Protein AF-B9TQA9-F1 (afdb_monomer_lite)

Structure (mmCIF, N/CA/C/O backbone):
data_AF-B9TQA9-F1
#
_entry.id   AF-B9TQA9-F1
#
loop_
_atom_site.group_PDB
_atom_site.id
_atom_site.type_symbol
_atom_site.label_atom_id
_atom_site.label_alt_id
_atom_site.label_comp_id
_atom_site.label_asym_id
_atom_site.label_entity_id
_atom_site.label_seq_id
_atom_site.pdbx_PDB_ins_code
_atom_site.Cartn_x
_atom_site.Cartn_y
_atom_site.Cartn_z
_atom_site.occupancy
_atom_site.B_iso_or_equiv
_atom_site.auth_seq_id
_atom_site.auth_comp_id
_atom_site.auth_asym_id
_atom_site.auth_atom_id
_atom_site.pdbx_PDB_model_num
ATOM 1 N N . LEU A 1 1 ? 16.069 11.383 -8.982 1.00 77.94 1 LEU A N 1
ATOM 2 C CA . LEU A 1 1 ? 15.844 12.117 -7.710 1.00 77.94 1 LEU A CA 1
ATOM 3 C C . LEU A 1 1 ? 14.362 12.372 -7.470 1.00 77.94 1 LEU A C 1
ATOM 5 O O . LEU A 1 1 ? 13.888 12.039 -6.397 1.00 77.94 1 LEU A O 1
ATOM 9 N N . GLU A 1 2 ? 13.623 12.872 -8.463 1.00 87.81 2 GLU A N 1
ATOM 10 C CA . GLU A 1 2 ? 12.175 13.109 -8.356 1.00 87.81 2 GLU A CA 1
ATOM 11 C C . GLU A 1 2 ? 11.381 11.859 -7.945 1.00 87.81 2 GLU A C 1
ATOM 13 O O . GLU A 1 2 ? 10.741 11.881 -6.901 1.00 87.81 2 GLU A O 1
ATOM 18 N N . THR A 1 3 ? 11.526 10.732 -8.659 1.00 89.31 3 THR A N 1
ATOM 19 C CA . THR A 1 3 ? 10.855 9.466 -8.298 1.00 89.31 3 THR A CA 1
ATOM 20 C C . THR A 1 3 ? 11.128 9.046 -6.853 1.00 89.31 3 THR A C 1
ATOM 22 O O . THR A 1 3 ? 10.221 8.647 -6.135 1.00 89.31 3 THR A O 1
ATOM 25 N N . PHE A 1 4 ? 12.378 9.163 -6.401 1.00 90.12 4 PHE A N 1
ATOM 26 C CA . PHE A 1 4 ? 12.760 8.796 -5.038 1.00 90.12 4 PHE A CA 1
ATOM 27 C C . PHE A 1 4 ? 12.075 9.687 -3.990 1.00 90.12 4 PHE A C 1
ATOM 29 O O . PHE A 1 4 ? 11.573 9.183 -2.984 1.00 90.12 4 PHE A O 1
ATOM 36 N N . ASN A 1 5 ? 12.009 10.997 -4.243 1.00 93.06 5 ASN A N 1
ATOM 37 C CA . ASN A 1 5 ? 11.320 11.941 -3.366 1.00 93.06 5 ASN A CA 1
ATOM 38 C C . ASN A 1 5 ? 9.810 11.675 -3.330 1.00 93.06 5 ASN A C 1
ATOM 40 O O . ASN A 1 5 ? 9.234 11.658 -2.244 1.00 93.06 5 ASN A O 1
ATOM 44 N N . THR A 1 6 ? 9.187 11.403 -4.480 1.00 92.00 6 THR A N 1
ATOM 45 C CA . THR A 1 6 ? 7.761 11.053 -4.569 1.00 92.00 6 THR A CA 1
ATOM 46 C C . THR A 1 6 ? 7.444 9.796 -3.763 1.00 92.00 6 THR A C 1
ATOM 48 O O . THR A 1 6 ? 6.545 9.815 -2.926 1.00 92.00 6 THR A O 1
ATOM 51 N N . LEU A 1 7 ? 8.226 8.725 -3.930 1.00 94.06 7 LEU A N 1
ATOM 52 C CA . LEU A 1 7 ? 8.017 7.468 -3.20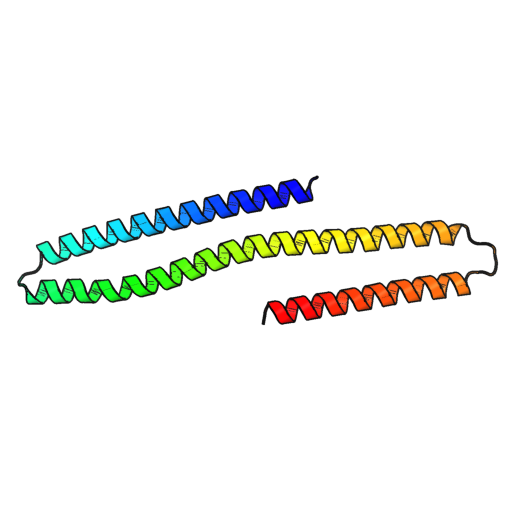2 1.00 94.06 7 LEU A CA 1
ATOM 53 C C . LEU A 1 7 ? 8.257 7.615 -1.694 1.00 94.06 7 LEU A C 1
ATOM 55 O O . LEU A 1 7 ? 7.506 7.068 -0.883 1.00 94.06 7 LEU A O 1
ATOM 59 N N . THR A 1 8 ? 9.271 8.391 -1.302 1.00 95.19 8 THR A N 1
ATOM 60 C CA . THR A 1 8 ? 9.537 8.703 0.110 1.00 95.19 8 THR A CA 1
ATOM 61 C C . THR A 1 8 ? 8.378 9.490 0.714 1.00 95.19 8 THR A C 1
ATOM 63 O O . THR A 1 8 ? 7.868 9.120 1.769 1.00 95.19 8 THR A O 1
ATOM 66 N N . SER A 1 9 ? 7.911 10.535 0.024 1.00 95.38 9 SER A N 1
ATOM 67 C CA . SER A 1 9 ? 6.761 11.330 0.454 1.00 95.38 9 SER A CA 1
ATOM 68 C C . SER A 1 9 ? 5.507 10.468 0.588 1.00 95.38 9 SER A C 1
ATOM 70 O O . SER A 1 9 ? 4.836 10.542 1.616 1.00 95.38 9 SER A O 1
ATOM 72 N N . LYS A 1 10 ? 5.243 9.580 -0.380 1.00 95.88 10 LYS A N 1
ATOM 73 C CA . LYS A 1 10 ? 4.101 8.663 -0.323 1.00 95.88 10 LYS A CA 1
ATOM 74 C C . LYS A 1 10 ? 4.184 7.702 0.862 1.00 95.88 10 LYS A C 1
ATOM 76 O O . LYS A 1 10 ? 3.180 7.446 1.518 1.00 95.88 10 LYS A O 1
ATOM 81 N N . THR A 1 11 ? 5.381 7.207 1.167 1.00 94.75 11 THR A N 1
ATOM 82 C CA . THR A 1 11 ? 5.610 6.330 2.324 1.00 94.75 11 THR A CA 1
ATOM 83 C C . THR A 1 11 ? 5.339 7.064 3.638 1.00 94.75 11 THR A C 1
ATOM 85 O O . THR A 1 11 ? 4.652 6.529 4.503 1.00 94.75 11 THR A O 1
ATOM 88 N N . VAL A 1 12 ? 5.823 8.303 3.779 1.00 97.50 12 VAL A N 1
ATOM 89 C CA . VAL A 1 12 ? 5.567 9.138 4.967 1.00 97.50 12 VAL A CA 1
ATOM 90 C C . VAL A 1 12 ? 4.073 9.421 5.126 1.00 97.50 12 VAL A C 1
ATOM 92 O O . VAL A 1 12 ? 3.533 9.207 6.207 1.00 97.50 12 VAL A O 1
ATOM 95 N N . GLN A 1 13 ? 3.386 9.805 4.047 1.00 97.19 13 GLN A N 1
ATOM 96 C CA . GLN A 1 13 ? 1.931 9.993 4.054 1.00 97.19 13 GLN A CA 1
ATOM 97 C C . GLN A 1 13 ? 1.190 8.714 4.461 1.00 97.19 13 GLN A C 1
ATOM 99 O O . 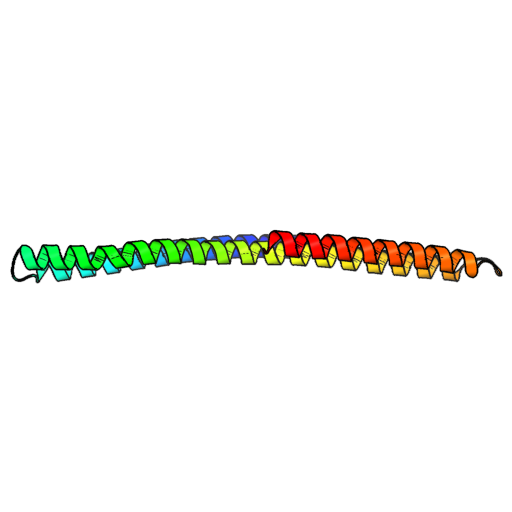GLN A 1 13 ? 0.248 8.769 5.244 1.00 97.19 13 GLN A O 1
ATOM 104 N N . GLY A 1 14 ? 1.639 7.551 3.984 1.00 96.94 14 GLY A N 1
ATOM 105 C CA . GLY A 1 14 ? 1.097 6.259 4.399 1.00 96.94 14 GLY A CA 1
ATOM 106 C C . GLY A 1 14 ? 1.229 6.020 5.905 1.00 96.94 14 GLY A C 1
ATOM 107 O O . GLY A 1 14 ? 0.278 5.595 6.557 1.00 96.94 14 GLY A O 1
ATOM 108 N N . VAL A 1 15 ? 2.381 6.354 6.492 1.00 97.06 15 VAL A N 1
ATOM 109 C CA . VAL A 1 15 ? 2.582 6.280 7.949 1.00 97.06 15 VAL A CA 1
ATOM 110 C C . VAL A 1 15 ? 1.643 7.240 8.686 1.00 97.06 15 VAL A C 1
ATOM 112 O O . VAL A 1 15 ? 1.021 6.841 9.671 1.00 97.06 15 VAL A O 1
ATOM 115 N N . GLU A 1 16 ? 1.487 8.474 8.204 1.00 97.62 16 GLU A N 1
ATOM 116 C CA . GLU A 1 16 ? 0.538 9.445 8.767 1.00 97.62 16 GLU A CA 1
ATOM 117 C C . GLU A 1 16 ? -0.905 8.919 8.727 1.00 97.62 16 GLU A C 1
ATOM 119 O O . GLU A 1 16 ? -1.622 9.009 9.726 1.00 97.62 16 GLU A O 1
ATOM 124 N N . GLN A 1 17 ? -1.318 8.301 7.616 1.00 97.62 17 GLN A N 1
ATOM 125 C CA . GLN A 1 17 ? -2.634 7.672 7.473 1.00 97.62 17 GLN A CA 1
ATOM 126 C C . GLN A 1 17 ? -2.829 6.516 8.465 1.00 97.62 17 GLN A C 1
ATOM 128 O O . GLN A 1 17 ? -3.881 6.429 9.098 1.00 97.62 17 GLN A O 1
ATOM 133 N N . VAL A 1 18 ? -1.821 5.658 8.665 1.00 97.12 18 VAL A N 1
ATOM 134 C CA . VAL A 1 18 ? -1.883 4.565 9.655 1.00 97.12 18 VAL A CA 1
ATOM 135 C C . VAL A 1 18 ? -1.996 5.109 11.081 1.00 97.12 18 VAL A C 1
ATOM 137 O O . VAL A 1 18 ? -2.784 4.603 11.884 1.00 97.12 18 VAL A O 1
ATOM 140 N N . ILE A 1 19 ? -1.248 6.164 11.413 1.00 97.38 19 ILE A N 1
ATOM 141 C CA . ILE A 1 19 ? -1.350 6.828 12.720 1.00 97.38 19 ILE A CA 1
ATOM 142 C C . ILE A 1 19 ? -2.758 7.404 12.914 1.00 97.38 19 ILE A C 1
ATOM 144 O O . ILE A 1 19 ? -3.366 7.199 13.968 1.00 97.38 19 ILE A O 1
ATOM 148 N N . ALA A 1 20 ? -3.298 8.082 11.900 1.00 95.81 20 ALA A N 1
ATOM 149 C CA . ALA A 1 20 ? -4.650 8.628 11.934 1.00 95.81 20 ALA A CA 1
ATOM 150 C C . ALA A 1 20 ? -5.710 7.526 12.108 1.00 95.81 20 ALA A C 1
ATOM 152 O O . ALA A 1 20 ? -6.624 7.677 12.924 1.00 95.81 20 ALA A O 1
ATOM 153 N N . LEU A 1 21 ? -5.555 6.395 11.414 1.00 95.19 21 LEU A N 1
ATOM 154 C CA . LEU A 1 21 ? -6.414 5.219 11.551 1.00 95.19 21 LEU A CA 1
ATOM 155 C C . LEU A 1 21 ? -6.394 4.671 12.985 1.00 95.19 21 LEU A C 1
ATOM 157 O O . LEU A 1 21 ? -7.453 4.460 13.580 1.00 95.19 21 LEU A O 1
ATOM 161 N N . ASN A 1 22 ? -5.206 4.497 13.572 1.00 94.56 22 ASN A N 1
ATOM 162 C CA . ASN A 1 22 ? -5.054 4.033 14.954 1.00 94.56 22 ASN A CA 1
ATOM 163 C C . ASN A 1 22 ? -5.712 4.990 15.952 1.00 94.56 22 ASN A C 1
ATOM 165 O O . ASN A 1 22 ? -6.432 4.548 16.848 1.00 94.56 22 ASN A O 1
ATOM 169 N N . MET A 1 23 ? -5.508 6.298 15.781 1.00 95.19 23 MET A N 1
ATOM 170 C CA . MET A 1 23 ? -6.097 7.314 16.653 1.00 95.19 23 MET A CA 1
ATOM 171 C C . MET A 1 23 ? -7.627 7.324 16.560 1.00 95.19 23 MET A C 1
ATOM 173 O O . MET A 1 23 ? -8.311 7.344 17.583 1.00 95.19 23 MET A O 1
ATOM 177 N N . SER A 1 24 ? -8.173 7.268 15.342 1.00 91.44 24 SER A N 1
ATOM 178 C CA . SER A 1 24 ? -9.620 7.217 15.108 1.00 91.44 24 SER A CA 1
ATOM 179 C C . SER A 1 24 ? -10.241 5.951 15.706 1.00 91.44 24 SER A C 1
ATOM 181 O O . SER A 1 24 ? -11.261 6.012 16.392 1.00 91.44 24 SER A O 1
ATOM 183 N N . THR A 1 25 ? -9.563 4.814 15.545 1.00 91.06 25 THR A N 1
ATOM 184 C CA . THR A 1 25 ? -9.975 3.526 16.113 1.00 91.06 25 THR A CA 1
ATOM 185 C C . THR A 1 25 ? -9.976 3.562 17.640 1.00 91.06 25 THR A C 1
ATOM 187 O O . THR A 1 25 ? -10.971 3.193 18.263 1.00 91.06 25 THR A O 1
ATOM 190 N N . ALA A 1 26 ? -8.902 4.059 18.260 1.00 90.44 26 ALA A N 1
ATOM 191 C CA . ALA A 1 26 ? -8.816 4.201 19.711 1.00 90.44 26 ALA A CA 1
ATOM 192 C C . ALA A 1 26 ? -9.902 5.140 20.255 1.00 90.44 26 ALA A C 1
ATOM 194 O O . ALA A 1 26 ? -10.573 4.812 21.233 1.00 90.44 26 ALA A O 1
ATOM 195 N N . LYS A 1 27 ? -10.130 6.280 19.589 1.00 90.38 27 LYS A N 1
ATOM 196 C CA . LYS A 1 27 ? -11.200 7.218 19.943 1.00 90.38 27 LYS A CA 1
ATOM 197 C C . LYS A 1 27 ? -12.574 6.548 19.880 1.00 90.38 27 LYS A C 1
ATOM 199 O O . LYS A 1 27 ? -13.330 6.637 20.842 1.00 90.38 27 LYS A O 1
ATOM 204 N N . SER A 1 28 ? -12.869 5.838 18.793 1.00 87.69 28 SER A N 1
ATOM 205 C CA . SER A 1 28 ? -14.138 5.125 18.624 1.00 87.69 28 SER A CA 1
ATOM 206 C C . SER A 1 28 ? -14.345 4.054 19.701 1.00 87.69 28 SER A C 1
ATOM 208 O O . SER A 1 28 ? -15.436 3.944 20.261 1.00 87.69 28 SER A O 1
ATOM 210 N N . GLN A 1 29 ? -13.294 3.309 20.060 1.00 85.75 29 GLN A N 1
ATOM 211 C CA . GLN A 1 29 ? -13.360 2.322 21.142 1.00 85.75 29 GLN A CA 1
ATOM 212 C C . GLN A 1 29 ? -13.622 2.970 22.508 1.00 85.75 29 GLN A C 1
ATOM 214 O O . GLN A 1 29 ? -14.439 2.461 23.275 1.00 85.75 29 GLN A O 1
ATOM 219 N N . LEU A 1 30 ? -12.984 4.107 22.809 1.00 88.31 30 LEU A N 1
ATOM 220 C CA . LEU A 1 30 ? -13.227 4.856 24.047 1.00 88.31 30 LEU A CA 1
ATOM 221 C C . LEU A 1 30 ? -14.663 5.392 24.121 1.00 88.31 30 LEU A C 1
ATOM 223 O O . LEU A 1 30 ? -15.325 5.234 25.146 1.00 88.31 30 LEU A O 1
ATOM 227 N N . GLU A 1 31 ? -15.165 5.983 23.036 1.00 87.31 31 GLU A N 1
ATOM 228 C CA . GLU A 1 31 ? -16.550 6.461 22.940 1.00 87.31 31 GLU A CA 1
ATOM 229 C C . GLU A 1 31 ? -17.551 5.307 23.101 1.00 87.31 31 GLU A C 1
ATOM 231 O O . GLU A 1 31 ? -18.514 5.417 23.865 1.00 87.31 31 GLU A O 1
ATOM 236 N N . GLY A 1 32 ? -17.288 4.170 22.450 1.00 83.62 32 GLY A N 1
ATOM 237 C CA . GLY A 1 32 ? -18.087 2.953 22.576 1.00 83.62 32 GLY A CA 1
ATOM 238 C C . GLY A 1 32 ? -18.102 2.397 24.001 1.00 83.62 32 GLY A C 1
ATOM 239 O O . GLY A 1 32 ? -19.170 2.045 24.507 1.00 83.62 32 GLY A O 1
ATOM 240 N N . GLY A 1 33 ? -16.947 2.375 24.674 1.00 83.19 33 GLY A N 1
ATOM 241 C CA . GLY A 1 33 ? -16.813 1.931 26.062 1.00 83.19 33 GLY A CA 1
ATOM 242 C C . GLY A 1 33 ? -17.544 2.838 27.052 1.00 83.19 33 GLY A C 1
ATOM 243 O O . GLY A 1 33 ? -18.271 2.346 27.915 1.00 83.19 33 GLY A O 1
ATOM 244 N N . LEU A 1 34 ? -17.427 4.161 26.897 1.00 87.69 34 LEU A N 1
ATOM 245 C CA . LEU A 1 34 ? -18.174 5.130 27.707 1.00 87.69 34 LEU A CA 1
ATOM 246 C C . LEU A 1 34 ? -19.685 4.997 27.498 1.00 87.69 34 LEU A C 1
ATOM 248 O O . LEU A 1 34 ? -20.445 5.012 28.468 1.00 87.69 34 LEU A O 1
ATOM 252 N N . ALA A 1 35 ? -20.127 4.830 26.249 1.00 85.06 35 ALA A N 1
ATOM 253 C CA . ALA A 1 35 ? -21.533 4.612 25.934 1.00 85.06 35 ALA A CA 1
ATOM 254 C C . ALA A 1 35 ? -22.055 3.314 26.566 1.00 85.06 35 ALA A C 1
ATOM 256 O O . ALA A 1 35 ? -23.108 3.336 27.197 1.00 85.06 35 ALA A O 1
ATOM 257 N N . ALA A 1 36 ? -21.306 2.211 26.459 1.00 83.81 36 ALA A N 1
ATOM 258 C CA . ALA A 1 36 ? -21.660 0.938 27.084 1.00 83.81 36 ALA A CA 1
ATOM 259 C C . ALA A 1 36 ? -21.711 1.039 28.618 1.00 83.81 36 ALA A C 1
ATOM 261 O O . ALA A 1 36 ? -22.658 0.559 29.235 1.00 83.81 36 ALA A O 1
ATOM 262 N N . GLY A 1 37 ? -20.739 1.711 29.242 1.00 85.06 37 GLY A N 1
ATOM 263 C CA . GLY A 1 37 ? -20.728 1.953 30.686 1.00 85.06 37 GLY A CA 1
ATOM 264 C C . GLY A 1 37 ? -21.937 2.764 31.156 1.00 85.06 37 GLY A C 1
ATOM 265 O O . GLY A 1 37 ? -22.581 2.408 32.143 1.00 85.06 37 GLY A O 1
ATOM 266 N N . LYS A 1 38 ? -22.295 3.818 30.413 1.00 87.06 38 LYS A N 1
ATOM 267 C CA . LYS A 1 38 ? -23.493 4.622 30.679 1.00 87.06 38 LYS A CA 1
ATOM 268 C C . LYS A 1 38 ? -24.766 3.786 30.555 1.00 87.06 38 LYS A C 1
ATOM 270 O O . LYS A 1 38 ? -25.605 3.838 31.447 1.00 87.06 38 LYS A O 1
ATOM 275 N N . GLU A 1 39 ? -24.892 3.006 29.491 1.00 85.94 39 GLU A N 1
ATOM 276 C CA . GLU A 1 39 ? -26.047 2.144 29.229 1.00 85.94 39 GLU A CA 1
ATOM 277 C C . GLU A 1 39 ? -26.222 1.077 30.323 1.00 85.94 39 GLU A C 1
ATOM 279 O O . GLU A 1 39 ? -27.312 0.929 30.868 1.00 85.94 39 GLU A O 1
ATOM 284 N N . MET A 1 40 ? -25.130 0.437 30.758 1.00 85.75 40 MET A N 1
ATOM 285 C CA . MET A 1 40 ? -25.144 -0.490 31.897 1.00 85.75 40 MET A CA 1
ATOM 286 C C . MET A 1 40 ? -25.518 0.200 33.216 1.00 85.75 40 MET A C 1
ATOM 288 O O . MET A 1 40 ? -26.280 -0.362 33.996 1.00 85.75 40 MET A O 1
ATOM 292 N N . SER A 1 41 ? -25.032 1.422 33.471 1.00 86.88 41 SER A N 1
ATOM 293 C CA . SER A 1 41 ? -25.379 2.176 34.692 1.00 86.88 41 SER A CA 1
ATOM 294 C C . SER A 1 41 ? -26.853 2.595 34.762 1.00 86.88 41 SER A C 1
ATOM 296 O O . SER A 1 41 ? -27.365 2.866 35.845 1.00 86.88 41 SER A O 1
ATOM 298 N N . GLN A 1 42 ? -27.529 2.650 33.612 1.00 88.94 42 GLN A N 1
ATOM 299 C CA . GLN A 1 42 ? -28.945 2.997 33.475 1.00 88.94 42 GLN A CA 1
ATOM 300 C C . GLN A 1 42 ? -29.847 1.760 33.364 1.00 88.94 42 GLN A C 1
ATOM 302 O O . GLN A 1 42 ? -31.067 1.902 33.275 1.00 88.94 42 GLN A O 1
ATOM 307 N N . ALA A 1 43 ? -29.270 0.555 33.358 1.00 90.31 43 ALA A N 1
ATOM 308 C CA . ALA A 1 43 ? -30.021 -0.684 33.258 1.00 90.31 43 ALA A CA 1
ATOM 309 C C . ALA A 1 43 ? -30.909 -0.886 34.494 1.00 90.31 43 ALA A C 1
ATOM 311 O O . ALA A 1 43 ? -30.473 -0.719 35.632 1.00 90.31 43 ALA A O 1
ATOM 312 N N . ALA A 1 44 ? -32.163 -1.277 34.259 1.00 89.56 44 ALA A N 1
ATOM 313 C CA . ALA A 1 44 ? -33.148 -1.466 35.324 1.00 89.56 44 ALA A CA 1
ATOM 314 C C . ALA A 1 44 ? -32.827 -2.667 36.233 1.00 89.56 44 ALA A C 1
ATOM 316 O O . ALA A 1 44 ? -33.205 -2.677 37.402 1.00 89.56 44 ALA A O 1
ATOM 317 N N . ASP A 1 45 ? -32.136 -3.676 35.698 1.00 91.38 45 ASP A N 1
ATOM 318 C CA . ASP A 1 45 ? -31.712 -4.870 36.418 1.00 91.38 45 ASP A CA 1
ATOM 319 C C . ASP A 1 45 ? -30.471 -5.516 35.767 1.00 91.38 45 ASP A C 1
ATOM 321 O O . ASP A 1 45 ? -30.009 -5.119 34.691 1.00 91.38 45 ASP A O 1
ATOM 325 N N . ALA A 1 46 ? -29.924 -6.542 36.426 1.00 85.88 46 ALA A N 1
ATOM 326 C CA . ALA A 1 46 ? -28.747 -7.268 35.952 1.00 85.88 46 ALA A CA 1
ATOM 327 C C . ALA A 1 46 ? -28.963 -7.965 34.594 1.00 85.88 46 ALA A C 1
ATOM 329 O O . ALA A 1 46 ? -28.012 -8.129 33.832 1.00 85.88 46 ALA A O 1
ATOM 330 N N . LYS A 1 47 ? -30.199 -8.359 34.261 1.00 88.94 47 LYS A N 1
ATOM 331 C CA . LYS A 1 47 ? -30.520 -9.006 32.983 1.00 88.94 47 LYS A CA 1
ATOM 332 C C . LYS A 1 47 ? -30.470 -7.990 31.841 1.00 88.94 47 LYS A C 1
ATOM 334 O O . LYS A 1 47 ? -29.892 -8.286 30.798 1.00 88.94 47 LYS A O 1
ATOM 339 N N . ALA A 1 48 ? -31.008 -6.791 32.055 1.00 86.50 48 ALA A N 1
ATOM 340 C CA . ALA A 1 48 ? -30.920 -5.679 31.115 1.00 86.50 48 ALA A CA 1
ATOM 341 C C . ALA A 1 48 ? -29.462 -5.239 30.885 1.00 86.50 48 ALA A C 1
ATOM 343 O O . ALA A 1 48 ? -29.076 -4.978 29.748 1.00 86.50 48 ALA A O 1
ATOM 344 N N . ALA A 1 49 ? -28.625 -5.239 31.930 1.00 84.62 49 ALA A N 1
ATOM 345 C CA . ALA A 1 49 ? -27.199 -4.926 31.805 1.00 84.62 49 ALA A CA 1
ATOM 346 C C . ALA A 1 49 ? -26.429 -5.970 30.971 1.00 84.62 49 ALA A C 1
ATOM 348 O O . ALA A 1 49 ? -25.622 -5.604 30.117 1.00 84.62 49 ALA A O 1
ATOM 349 N N . ILE A 1 50 ? -26.697 -7.267 31.179 1.00 85.00 50 ILE A N 1
ATOM 350 C CA . ILE A 1 50 ? -26.080 -8.351 30.393 1.00 85.00 50 ILE A CA 1
ATOM 351 C C . ILE A 1 50 ? -26.494 -8.264 28.919 1.00 85.00 50 ILE A C 1
ATOM 353 O O . ILE A 1 50 ? -25.652 -8.449 28.041 1.00 85.00 50 ILE A O 1
ATOM 357 N N . GLN A 1 51 ? -27.762 -7.949 28.639 1.00 85.38 51 GLN A N 1
ATOM 358 C CA . GLN A 1 51 ? -28.238 -7.772 27.266 1.00 85.38 51 GLN A CA 1
ATOM 359 C C . GLN A 1 51 ? -27.532 -6.597 26.573 1.00 85.38 51 GLN A C 1
ATOM 361 O O . GLN A 1 51 ? -27.004 -6.767 25.477 1.00 85.38 51 GLN A O 1
ATOM 366 N N . ALA A 1 52 ? -27.425 -5.445 27.244 1.00 81.88 52 ALA A N 1
ATOM 367 C CA . ALA A 1 52 ? -26.713 -4.280 26.714 1.00 81.88 52 ALA A CA 1
ATOM 368 C C . ALA A 1 52 ? -25.225 -4.570 26.435 1.00 81.88 52 ALA A C 1
ATOM 370 O O . ALA A 1 52 ? -24.666 -4.090 25.449 1.00 81.88 52 ALA A O 1
ATOM 371 N N . ALA A 1 53 ? -24.572 -5.387 27.270 1.00 77.56 53 ALA A N 1
ATOM 372 C CA . ALA A 1 53 ? -23.199 -5.825 27.028 1.00 77.56 53 ALA A CA 1
ATOM 373 C C . ALA A 1 53 ? -23.088 -6.744 25.796 1.00 77.56 53 ALA A C 1
ATOM 375 O O . ALA A 1 53 ? -22.159 -6.589 25.003 1.00 77.56 53 ALA A O 1
ATOM 376 N N . ALA A 1 54 ? -24.035 -7.671 25.608 1.00 79.06 54 ALA A N 1
ATOM 377 C CA . ALA A 1 54 ? -24.054 -8.584 24.465 1.00 79.06 54 ALA A CA 1
ATOM 378 C C . ALA A 1 54 ? -24.241 -7.845 23.126 1.00 79.06 54 ALA A C 1
ATOM 380 O O . ALA A 1 54 ? -23.534 -8.137 22.159 1.00 79.06 54 ALA A O 1
ATOM 381 N N . ASP A 1 55 ? -25.112 -6.834 23.087 1.00 77.50 55 ASP A N 1
ATOM 382 C CA . ASP A 1 55 ? -25.398 -6.052 21.876 1.00 77.50 55 ASP A CA 1
ATOM 383 C C . ASP A 1 55 ? -24.180 -5.227 21.402 1.00 77.50 55 ASP A C 1
ATOM 385 O O . ASP A 1 55 ? -24.030 -4.940 20.212 1.00 77.50 55 ASP A O 1
ATOM 389 N N . LYS A 1 56 ? -23.245 -4.900 22.307 1.00 72.38 56 LYS A N 1
ATOM 390 C CA . LYS A 1 56 ? -21.991 -4.187 21.992 1.00 72.38 56 LYS A CA 1
ATOM 391 C C . LYS A 1 56 ? -20.882 -5.092 21.440 1.00 72.38 56 LYS A C 1
ATOM 393 O O . LYS A 1 56 ? -19.938 -4.578 20.841 1.00 72.38 56 LYS A O 1
ATOM 398 N N . ILE A 1 57 ? -20.982 -6.417 21.593 1.00 67.12 57 ILE A N 1
ATOM 399 C CA . ILE A 1 57 ? -19.963 -7.368 21.106 1.00 67.12 57 ILE A CA 1
ATOM 400 C C . ILE A 1 57 ? -19.981 -7.473 19.573 1.00 67.12 57 ILE A C 1
ATOM 402 O O . ILE A 1 57 ? -18.919 -7.534 18.951 1.00 67.12 57 ILE A O 1
ATOM 406 N N . GLN A 1 58 ? -21.159 -7.436 18.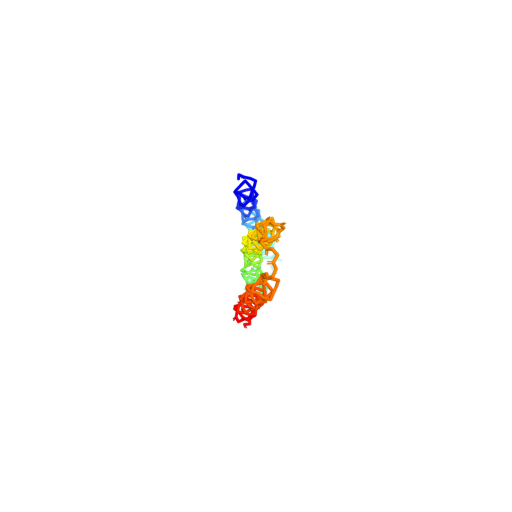940 1.00 60.84 58 GLN A N 1
ATOM 407 C CA . GLN A 1 58 ? -21.273 -7.463 17.474 1.00 60.84 58 GLN A CA 1
ATOM 408 C C . GLN A 1 58 ? -20.516 -6.314 16.762 1.00 60.84 58 GLN A C 1
ATOM 410 O O . GLN A 1 58 ? -19.773 -6.601 15.819 1.00 60.84 58 GLN A O 1
ATOM 415 N N . PRO A 1 59 ? -20.617 -5.040 17.201 1.00 64.56 59 PRO A N 1
ATOM 416 C CA . PRO A 1 59 ? -19.853 -3.939 16.611 1.00 64.56 59 PRO A CA 1
ATOM 417 C C . PRO A 1 59 ? -18.325 -4.111 16.662 1.00 64.56 59 PRO A C 1
ATOM 419 O O . PRO A 1 59 ? -17.629 -3.634 15.767 1.00 64.56 59 PRO A O 1
ATOM 422 N N . GLY A 1 60 ? -17.784 -4.800 17.675 1.00 60.47 60 GLY A N 1
ATOM 423 C CA . GLY A 1 60 ? -16.335 -4.990 17.832 1.00 60.47 60 GLY A CA 1
ATOM 424 C C . GLY A 1 60 ? -15.698 -5.819 16.709 1.00 60.47 60 GLY A C 1
ATOM 425 O O . GLY A 1 60 ? -14.605 -5.498 16.243 1.00 60.47 60 GLY A O 1
ATOM 426 N N . VAL A 1 61 ? -16.401 -6.842 16.212 1.00 58.81 61 VAL A N 1
ATOM 427 C CA . VAL A 1 61 ? -15.928 -7.687 15.098 1.00 58.81 61 VAL A CA 1
ATOM 428 C C . VAL A 1 61 ? -15.983 -6.930 13.768 1.00 58.81 61 VAL A C 1
ATOM 430 O O . VAL A 1 61 ? -15.040 -6.994 12.978 1.00 58.81 61 VAL A O 1
ATOM 433 N N . ALA A 1 62 ? -17.049 -6.154 13.546 1.00 62.09 62 ALA A N 1
ATOM 434 C CA . ALA A 1 62 ? -17.169 -5.285 12.376 1.00 62.09 62 ALA A CA 1
ATOM 435 C C . ALA A 1 62 ? -16.078 -4.195 12.353 1.00 62.09 62 ALA A C 1
ATOM 437 O O . ALA A 1 62 ? -15.550 -3.873 11.291 1.00 62.09 62 ALA A O 1
ATOM 438 N N . SER A 1 63 ? -15.682 -3.688 13.527 1.00 75.50 63 SER A N 1
ATOM 439 C CA . SER A 1 63 ? -14.603 -2.704 13.677 1.00 75.50 63 SER A CA 1
ATOM 440 C C . SER A 1 63 ? -13.228 -3.268 13.295 1.00 75.50 63 SER A C 1
ATOM 442 O O . SER A 1 63 ? -12.470 -2.619 12.577 1.00 75.50 63 SER A O 1
ATOM 444 N N . ALA A 1 64 ? -12.921 -4.512 13.679 1.00 83.25 64 ALA A N 1
ATOM 445 C CA . ALA A 1 64 ? -11.659 -5.155 13.306 1.00 83.25 64 ALA A CA 1
ATOM 446 C C . ALA A 1 64 ? -11.563 -5.443 11.796 1.00 83.25 64 ALA A C 1
ATOM 448 O O . ALA A 1 64 ? -10.507 -5.250 11.191 1.00 83.25 64 ALA A O 1
ATOM 449 N N . ALA A 1 65 ? -12.656 -5.885 11.168 1.00 88.25 65 ALA A N 1
ATOM 450 C CA . ALA A 1 65 ? -12.698 -6.088 9.720 1.00 88.25 65 ALA A CA 1
ATOM 451 C C . ALA A 1 65 ? -12.507 -4.763 8.962 1.00 88.25 65 ALA A C 1
ATOM 453 O O . ALA A 1 65 ? -11.683 -4.695 8.051 1.00 88.25 65 ALA A O 1
ATOM 454 N N . ALA A 1 66 ? -13.199 -3.701 9.390 1.00 89.56 66 ALA A N 1
ATOM 455 C CA . ALA A 1 66 ? -13.064 -2.369 8.805 1.00 89.56 66 ALA A CA 1
ATOM 456 C C . ALA A 1 66 ? -11.642 -1.805 8.958 1.00 89.56 66 ALA A C 1
ATOM 458 O O . ALA A 1 66 ? -11.091 -1.287 7.991 1.00 89.56 66 ALA A O 1
ATOM 459 N N . TYR A 1 67 ? -11.016 -1.962 10.131 1.00 91.94 67 TYR A N 1
ATOM 460 C CA . TYR A 1 67 ? -9.625 -1.558 10.354 1.00 91.94 67 TYR A CA 1
ATOM 461 C C . TYR A 1 67 ? -8.666 -2.267 9.391 1.00 91.94 67 TYR A C 1
ATOM 463 O O . TYR A 1 67 ? -7.846 -1.618 8.746 1.00 91.94 67 TYR A O 1
ATOM 471 N N . ASN A 1 68 ? -8.781 -3.594 9.263 1.00 93.19 68 ASN A N 1
ATOM 472 C CA . ASN A 1 68 ? -7.927 -4.373 8.364 1.00 93.19 68 ASN A CA 1
ATOM 473 C C . ASN A 1 68 ? -8.134 -3.986 6.899 1.00 93.19 68 ASN A C 1
ATOM 475 O O . ASN A 1 68 ? -7.162 -3.912 6.152 1.00 93.19 68 ASN A O 1
ATOM 479 N N . GLN A 1 69 ? -9.378 -3.716 6.498 1.00 94.31 69 GLN A N 1
ATOM 480 C CA . GLN A 1 69 ? -9.677 -3.228 5.157 1.00 94.31 69 GLN A CA 1
ATOM 481 C C . GLN A 1 69 ? -9.022 -1.864 4.912 1.00 94.31 69 GLN A C 1
ATOM 483 O O . GLN A 1 69 ? -8.269 -1.725 3.958 1.00 94.31 69 GLN A O 1
ATOM 488 N N . GLN A 1 70 ? -9.225 -0.893 5.806 1.00 94.94 70 GLN A N 1
ATOM 489 C CA . GLN A 1 70 ? -8.641 0.447 5.677 1.00 94.94 70 GLN A CA 1
ATOM 490 C C . GLN A 1 70 ? -7.108 0.419 5.684 1.00 94.94 70 GLN A C 1
ATOM 492 O O . GLN A 1 70 ? -6.468 1.136 4.919 1.00 94.94 70 GLN A O 1
ATOM 497 N N . LEU A 1 71 ? -6.504 -0.431 6.515 1.00 96.19 71 LEU A N 1
ATOM 498 C CA . LEU A 1 71 ? -5.060 -0.647 6.509 1.00 96.19 71 LEU A CA 1
ATOM 499 C C . LEU A 1 71 ? -4.590 -1.277 5.188 1.00 96.19 71 LEU A C 1
ATOM 501 O O . LEU A 1 71 ? -3.574 -0.859 4.633 1.00 96.19 71 LEU A O 1
ATOM 505 N N . GLY A 1 72 ? -5.336 -2.258 4.676 1.00 95.38 72 GLY A N 1
ATOM 506 C CA . GLY A 1 72 ? -5.100 -2.866 3.369 1.00 95.38 72 GLY A CA 1
ATOM 507 C C . GLY A 1 72 ? -5.152 -1.844 2.234 1.00 95.38 72 GLY A C 1
ATOM 508 O O . GLY A 1 72 ? -4.259 -1.844 1.390 1.00 95.38 72 GLY A O 1
ATOM 509 N N . ASP A 1 73 ? -6.125 -0.933 2.262 1.00 95.38 73 ASP A N 1
ATOM 510 C CA . ASP A 1 73 ? -6.277 0.141 1.276 1.00 95.38 73 ASP A CA 1
ATOM 511 C C . ASP A 1 73 ? -5.077 1.104 1.298 1.00 95.38 73 ASP A C 1
ATOM 513 O O . ASP A 1 73 ? -4.534 1.430 0.242 1.00 95.38 73 ASP A O 1
ATOM 517 N N . ILE A 1 74 ? -4.588 1.493 2.485 1.00 95.56 74 ILE A N 1
ATOM 518 C CA . ILE A 1 74 ? -3.379 2.330 2.625 1.00 95.56 74 ILE A CA 1
ATOM 519 C C . ILE A 1 74 ? -2.164 1.635 1.993 1.00 95.56 74 ILE A C 1
ATOM 521 O O . ILE A 1 74 ? -1.409 2.237 1.227 1.00 95.56 74 ILE A O 1
ATOM 525 N N . ILE A 1 75 ? -1.971 0.347 2.290 1.00 94.94 75 ILE A N 1
ATOM 526 C CA . ILE A 1 75 ? -0.856 -0.437 1.741 1.00 94.94 75 ILE A CA 1
ATOM 527 C C . ILE A 1 75 ? -0.986 -0.573 0.218 1.00 94.94 75 ILE A C 1
ATOM 529 O O . ILE A 1 75 ? 0.012 -0.450 -0.500 1.00 94.94 75 ILE A O 1
ATOM 533 N N . ALA A 1 76 ? -2.198 -0.813 -0.282 1.00 93.56 76 ALA A N 1
ATOM 534 C CA . ALA A 1 76 ? -2.475 -0.918 -1.708 1.00 93.56 76 ALA A CA 1
ATOM 535 C C . ALA A 1 76 ? -2.168 0.396 -2.441 1.00 93.56 76 ALA A C 1
ATOM 537 O O . ALA A 1 76 ? -1.536 0.361 -3.495 1.00 93.56 76 ALA A O 1
ATOM 538 N N . GLU A 1 77 ? -2.521 1.543 -1.858 1.00 93.12 77 GLU A N 1
ATOM 539 C CA . GLU A 1 77 ? -2.245 2.862 -2.432 1.00 93.12 77 GLU A CA 1
ATOM 540 C C . GLU A 1 77 ? -0.735 3.141 -2.533 1.00 93.12 77 GLU A C 1
ATOM 542 O O . GLU A 1 77 ? -0.246 3.621 -3.558 1.00 93.12 77 GLU A O 1
ATOM 547 N N . ILE A 1 78 ? 0.036 2.793 -1.495 1.00 93.88 78 ILE A N 1
ATOM 548 C CA . ILE A 1 78 ? 1.505 2.883 -1.538 1.00 93.88 78 ILE A CA 1
ATOM 549 C C . ILE A 1 78 ? 2.035 1.996 -2.667 1.00 93.88 78 ILE A C 1
ATOM 551 O O . ILE A 1 78 ? 2.809 2.446 -3.511 1.00 93.88 78 ILE A O 1
ATOM 555 N N . ARG A 1 79 ? 1.599 0.735 -2.717 1.00 90.81 79 ARG A N 1
ATOM 556 C CA . ARG A 1 79 ? 2.029 -0.225 -3.736 1.00 90.81 79 ARG A CA 1
ATOM 557 C C . ARG A 1 79 ? 1.722 0.252 -5.158 1.00 90.81 79 ARG A C 1
ATOM 559 O O . ARG A 1 79 ? 2.535 0.033 -6.062 1.00 90.81 79 ARG A O 1
ATOM 566 N N . GLU A 1 80 ? 0.564 0.867 -5.369 1.00 91.25 80 GLU A N 1
ATOM 567 C CA . GLU A 1 80 ? 0.173 1.413 -6.665 1.00 91.25 80 GLU A CA 1
ATOM 568 C C . GLU A 1 80 ? 1.153 2.498 -7.119 1.00 91.25 80 GLU A C 1
ATOM 570 O O . GLU A 1 80 ? 1.629 2.447 -8.252 1.00 91.25 80 GLU A O 1
ATOM 575 N N . GLU A 1 81 ? 1.537 3.415 -6.231 1.00 91.19 81 GLU A N 1
ATOM 576 C CA . GLU A 1 81 ? 2.471 4.491 -6.568 1.00 91.19 81 GLU A CA 1
ATOM 577 C C . GLU A 1 81 ? 3.872 3.955 -6.908 1.00 91.19 81 GLU A C 1
ATOM 579 O O . GLU A 1 81 ? 4.497 4.392 -7.876 1.00 91.19 81 GLU A O 1
ATOM 584 N N . PHE A 1 82 ? 4.343 2.928 -6.190 1.00 91.00 82 PHE A N 1
ATOM 585 C CA . PHE A 1 82 ? 5.582 2.222 -6.543 1.00 91.00 82 PHE A CA 1
ATOM 586 C C . PHE A 1 82 ? 5.492 1.539 -7.913 1.00 91.00 82 PHE A C 1
ATOM 588 O O . PHE A 1 82 ? 6.439 1.584 -8.700 1.00 91.00 82 PHE A O 1
ATOM 595 N N . THR A 1 83 ? 4.350 0.923 -8.216 1.00 88.81 83 THR A N 1
ATOM 596 C CA . THR A 1 83 ? 4.119 0.267 -9.510 1.00 88.81 83 THR A CA 1
ATOM 597 C C . THR A 1 83 ? 4.097 1.292 -10.642 1.00 88.81 83 THR A C 1
ATOM 599 O O . THR A 1 83 ? 4.739 1.093 -11.670 1.00 88.81 83 THR A O 1
ATOM 602 N N . ARG A 1 84 ? 3.421 2.423 -10.431 1.00 89.12 84 ARG A N 1
ATOM 603 C CA . ARG A 1 84 ? 3.347 3.538 -11.379 1.00 89.12 84 ARG A CA 1
ATOM 604 C C . ARG A 1 84 ? 4.721 4.137 -11.656 1.00 89.12 84 ARG A C 1
ATOM 606 O O . ARG A 1 84 ? 5.058 4.387 -12.810 1.00 89.12 84 ARG A O 1
ATOM 613 N N . ALA A 1 85 ? 5.533 4.317 -10.616 1.00 90.25 85 ALA A N 1
ATOM 614 C CA . ALA A 1 85 ? 6.915 4.745 -10.767 1.00 90.25 85 ALA A CA 1
ATOM 615 C C . ALA A 1 85 ? 7.719 3.755 -11.627 1.00 90.25 85 ALA A C 1
ATOM 617 O O . ALA A 1 85 ? 8.389 4.175 -12.567 1.00 90.25 85 ALA A O 1
ATOM 618 N N . ALA A 1 86 ? 7.626 2.449 -11.356 1.00 86.06 86 ALA A N 1
ATOM 619 C CA . ALA A 1 86 ? 8.310 1.430 -12.155 1.00 86.06 86 ALA A CA 1
ATOM 620 C C . ALA A 1 86 ? 7.873 1.459 -13.633 1.00 86.06 86 ALA A C 1
ATOM 622 O O . ALA A 1 86 ? 8.720 1.415 -14.526 1.00 86.06 86 ALA A O 1
ATOM 623 N N . ASP A 1 87 ? 6.573 1.607 -13.893 1.00 85.06 87 ASP A N 1
ATOM 624 C CA . ASP A 1 87 ? 6.027 1.714 -15.249 1.00 85.06 87 ASP A CA 1
ATOM 625 C C . ASP A 1 87 ? 6.550 2.942 -15.999 1.00 85.06 87 ASP A C 1
ATOM 627 O O . ASP A 1 87 ? 6.906 2.848 -17.177 1.00 85.06 87 ASP A O 1
ATOM 631 N N . ALA A 1 88 ? 6.636 4.088 -15.318 1.00 87.19 88 ALA A N 1
ATOM 632 C CA . ALA A 1 88 ? 7.164 5.316 -15.901 1.00 87.19 88 ALA A CA 1
ATOM 633 C C . ALA A 1 88 ? 8.629 5.153 -16.346 1.00 87.19 88 ALA A C 1
ATOM 635 O O . ALA A 1 88 ? 8.976 5.559 -17.455 1.00 87.19 88 ALA A O 1
ATOM 636 N N . HIS A 1 89 ? 9.464 4.489 -15.538 1.00 85.12 89 HIS A N 1
ATOM 637 C CA . HIS A 1 89 ? 10.871 4.214 -15.875 1.00 85.12 89 HIS A CA 1
ATOM 638 C C . HIS A 1 89 ? 11.021 3.279 -17.081 1.00 85.12 89 HIS A C 1
ATOM 640 O O . HIS A 1 89 ? 11.887 3.491 -17.931 1.00 85.12 89 HIS A O 1
ATOM 646 N N . VAL A 1 90 ? 10.160 2.265 -17.205 1.00 83.62 90 VAL A N 1
ATOM 647 C CA . VAL A 1 90 ? 10.139 1.386 -18.388 1.00 83.62 90 VAL A CA 1
ATOM 648 C C . VAL A 1 90 ? 9.767 2.175 -19.646 1.00 83.62 90 VAL A C 1
ATOM 650 O O . VAL A 1 90 ? 10.414 2.026 -20.686 1.00 83.62 90 VAL A O 1
ATOM 653 N N . ALA A 1 91 ? 8.741 3.026 -19.563 1.00 84.25 91 ALA A N 1
ATOM 654 C CA . ALA A 1 91 ? 8.314 3.857 -20.684 1.00 84.25 91 ALA A CA 1
ATOM 655 C C . ALA A 1 91 ? 9.411 4.847 -21.112 1.00 84.25 91 ALA A C 1
ATOM 657 O O . ALA A 1 91 ? 9.668 5.011 -22.307 1.00 84.25 91 ALA A O 1
ATOM 658 N N . GLU A 1 92 ? 10.101 5.462 -20.150 1.00 87.00 92 GLU A N 1
ATOM 659 C CA . GLU A 1 92 ? 11.238 6.344 -20.412 1.00 87.00 92 GLU A CA 1
ATOM 660 C C . GLU A 1 92 ? 12.380 5.596 -21.118 1.00 87.00 92 GLU A C 1
ATOM 662 O O . GLU A 1 92 ? 12.874 6.055 -22.149 1.00 87.00 92 GLU A O 1
ATOM 667 N N . ALA A 1 93 ? 12.748 4.403 -20.638 1.00 84.62 93 ALA A N 1
ATOM 668 C CA . ALA A 1 93 ? 13.784 3.580 -21.260 1.00 84.62 93 ALA A CA 1
ATOM 669 C C . ALA A 1 93 ? 13.442 3.210 -22.715 1.00 84.62 93 ALA A C 1
ATOM 671 O O . ALA A 1 93 ? 14.305 3.293 -23.595 1.00 84.62 93 ALA A O 1
ATOM 672 N N . LYS A 1 94 ? 12.178 2.857 -22.988 1.00 82.44 94 LYS A N 1
ATOM 673 C CA . LYS A 1 94 ? 11.680 2.585 -24.345 1.00 82.44 94 LYS A CA 1
ATOM 674 C C . LYS A 1 94 ? 11.836 3.801 -25.257 1.00 82.44 94 LYS A C 1
ATOM 676 O O . LYS A 1 94 ? 12.363 3.675 -26.363 1.00 82.44 94 LYS A O 1
ATOM 681 N N . ASN A 1 95 ? 11.420 4.975 -24.788 1.00 86.12 95 ASN A N 1
ATOM 682 C CA . ASN A 1 95 ? 11.510 6.216 -25.557 1.00 86.12 95 ASN A CA 1
ATOM 683 C C . ASN A 1 95 ? 12.967 6.606 -25.838 1.00 86.12 95 ASN A C 1
ATOM 685 O O . ASN A 1 95 ? 13.308 6.908 -26.983 1.00 86.12 95 ASN A O 1
ATOM 689 N N . ASN A 1 96 ? 13.835 6.531 -24.826 1.00 88.88 96 ASN A N 1
ATOM 690 C CA . ASN A 1 96 ? 15.258 6.842 -24.960 1.00 88.88 96 ASN A CA 1
ATOM 691 C C . ASN A 1 96 ? 15.950 5.899 -25.951 1.00 88.88 96 ASN A C 1
ATOM 693 O O . ASN A 1 96 ? 16.706 6.353 -26.811 1.00 88.88 96 ASN A O 1
ATOM 697 N N . LEU A 1 97 ? 15.652 4.597 -25.893 1.00 84.00 97 LEU A N 1
ATOM 698 C CA . LEU A 1 97 ? 16.199 3.634 -26.848 1.00 84.00 97 LEU A CA 1
ATOM 699 C C . LEU A 1 97 ? 15.685 3.890 -28.271 1.00 84.00 97 LEU A C 1
ATOM 701 O O . LEU A 1 97 ? 16.46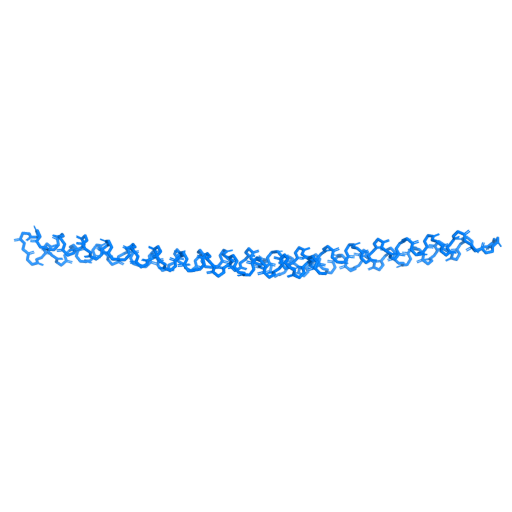9 3.868 -29.219 1.00 84.00 97 LEU A O 1
ATOM 705 N N . SER A 1 98 ? 14.390 4.178 -28.432 1.00 82.25 98 SER A N 1
ATOM 706 C CA . SER A 1 98 ? 13.816 4.528 -29.735 1.00 82.25 98 SER A CA 1
ATOM 707 C C . SER A 1 98 ? 14.473 5.777 -30.333 1.00 82.25 98 SER A C 1
ATOM 709 O O . SER A 1 98 ? 14.728 5.811 -31.539 1.00 82.25 98 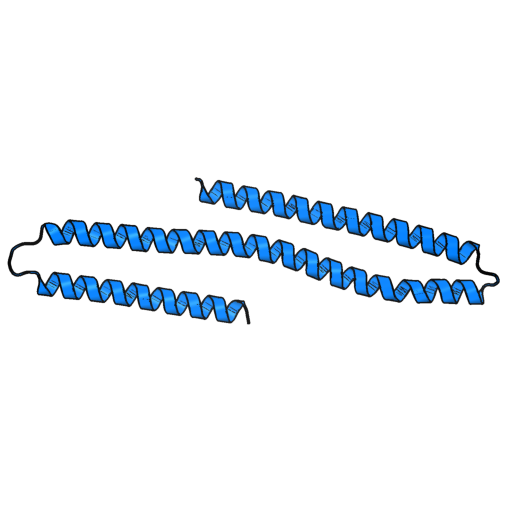SER A O 1
ATOM 711 N N . ALA A 1 99 ? 14.762 6.792 -29.512 1.00 85.62 99 ALA A N 1
ATOM 712 C CA . ALA A 1 99 ? 15.467 7.997 -29.942 1.00 85.62 99 ALA A CA 1
ATOM 713 C C . ALA A 1 99 ? 16.901 7.678 -30.396 1.00 85.62 99 ALA A C 1
ATOM 715 O O . ALA A 1 99 ? 17.297 8.076 -31.489 1.00 85.62 99 ALA A O 1
ATOM 716 N N . LEU A 1 100 ? 17.633 6.870 -29.622 1.00 85.00 100 LEU A N 1
ATOM 717 C CA . LEU A 1 100 ? 18.974 6.392 -29.976 1.00 85.00 100 LEU A CA 1
ATOM 718 C C . LEU A 1 100 ? 18.992 5.651 -31.317 1.00 85.00 100 LEU A C 1
ATOM 720 O O . LEU A 1 100 ? 19.826 5.943 -32.171 1.00 85.00 100 LEU A O 1
ATOM 724 N N . ILE A 1 101 ? 18.058 4.721 -31.533 1.00 81.19 101 ILE A N 1
ATOM 725 C CA . ILE A 1 101 ? 17.949 3.980 -32.799 1.00 81.19 101 ILE A CA 1
ATOM 726 C C . ILE A 1 101 ? 17.695 4.945 -33.955 1.00 81.19 101 ILE A C 1
ATOM 728 O O . ILE A 1 101 ? 18.351 4.857 -34.993 1.00 81.19 101 ILE A O 1
ATOM 732 N N . HIS A 1 102 ? 16.757 5.874 -33.788 1.00 81.50 102 HIS A N 1
ATOM 733 C CA . HIS A 1 102 ? 16.457 6.876 -34.804 1.00 81.50 102 HIS A CA 1
ATOM 734 C C . HIS A 1 102 ? 17.686 7.734 -35.150 1.00 81.50 102 HIS A C 1
ATOM 736 O O . HIS A 1 102 ? 17.945 7.990 -36.327 1.00 81.50 102 HIS A O 1
ATOM 742 N N . ASP A 1 103 ? 18.494 8.101 -34.157 1.00 83.81 103 ASP A N 1
ATOM 743 C CA . ASP A 1 103 ? 19.705 8.890 -34.371 1.00 83.81 103 ASP A CA 1
ATOM 744 C C . ASP A 1 103 ? 20.818 8.109 -35.086 1.00 83.81 103 ASP A C 1
ATOM 746 O O . ASP A 1 103 ? 21.443 8.655 -36.003 1.00 83.81 103 ASP A O 1
ATOM 750 N N . VAL A 1 104 ? 21.061 6.827 -34.760 1.00 78.69 104 VAL A N 1
ATOM 751 C CA . VAL A 1 104 ? 22.091 6.064 -35.502 1.00 78.69 104 VAL A CA 1
ATOM 752 C C . VAL A 1 104 ? 21.624 5.704 -36.913 1.00 78.69 104 VAL A C 1
ATOM 754 O O . VAL A 1 104 ? 22.423 5.708 -37.847 1.00 78.69 104 VAL A O 1
ATOM 757 N N . THR A 1 105 ? 20.328 5.446 -37.100 1.00 78.88 105 THR A N 1
ATOM 758 C CA . THR A 1 105 ? 19.758 5.075 -38.407 1.00 78.88 105 THR A CA 1
ATOM 759 C C . THR A 1 105 ? 19.644 6.252 -39.373 1.00 78.88 105 THR A C 1
ATOM 761 O O . THR A 1 105 ? 19.657 6.053 -40.582 1.00 78.88 105 THR A O 1
ATOM 764 N N . LYS A 1 106 ? 19.641 7.496 -38.890 1.00 78.62 106 LYS A N 1
ATOM 765 C CA . LYS A 1 106 ? 19.788 8.673 -39.761 1.00 78.62 106 LYS A CA 1
ATOM 766 C C . LYS A 1 106 ? 21.161 8.790 -40.428 1.00 78.62 106 LYS A C 1
ATOM 768 O O . LYS A 1 106 ? 21.277 9.484 -41.432 1.00 78.62 106 LYS A O 1
ATOM 773 N N . ASN A 1 107 ? 22.184 8.132 -39.883 1.00 74.94 107 ASN A N 1
ATOM 774 C CA . ASN A 1 107 ? 23.574 8.243 -40.333 1.00 74.94 107 ASN A CA 1
ATOM 775 C C . ASN A 1 107 ? 24.095 6.965 -41.022 1.00 74.94 107 ASN A C 1
ATOM 777 O O . ASN A 1 107 ? 25.306 6.814 -41.200 1.00 74.94 107 ASN A O 1
ATOM 781 N N . VAL A 1 108 ? 23.222 6.020 -41.392 1.00 78.88 108 VAL A N 1
ATOM 782 C CA . VAL A 1 108 ? 23.661 4.780 -42.052 1.00 78.88 108 VAL A CA 1
ATOM 783 C C . VAL A 1 108 ? 23.975 4.975 -43.540 1.00 78.88 108 VAL A C 1
ATOM 785 O O . VAL A 1 108 ? 23.405 5.824 -44.221 1.00 78.88 108 VAL A O 1
ATOM 788 N N . ARG A 1 109 ? 24.923 4.175 -44.053 1.00 79.38 109 ARG A N 1
ATOM 789 C CA . ARG A 1 109 ? 25.360 4.224 -45.460 1.00 79.38 109 ARG A CA 1
ATOM 790 C C . ARG A 1 109 ? 24.189 3.886 -46.403 1.00 79.38 109 ARG A C 1
ATOM 792 O O . ARG A 1 109 ? 23.414 2.987 -46.069 1.00 79.38 109 ARG A O 1
ATOM 799 N N . PRO A 1 110 ? 24.105 4.506 -47.595 1.00 78.38 110 PRO A N 1
ATOM 800 C CA . PRO A 1 110 ? 23.092 4.161 -48.596 1.00 78.38 110 PRO A CA 1
ATOM 801 C C . PRO A 1 110 ? 23.071 2.653 -48.897 1.00 78.38 110 PRO A C 1
ATOM 803 O O . PRO A 1 110 ? 24.138 2.057 -49.075 1.00 78.38 110 PRO A O 1
ATOM 806 N N . GLY A 1 111 ? 21.883 2.041 -48.957 1.00 78.06 111 GLY A N 1
ATOM 807 C CA . GLY A 1 111 ? 21.703 0.607 -49.239 1.00 78.06 111 GLY A CA 1
ATOM 808 C C . GLY A 1 111 ? 21.562 -0.293 -48.002 1.00 78.06 111 GLY A C 1
ATOM 809 O O . GLY A 1 111 ? 21.547 -1.517 -48.132 1.00 78.06 111 GLY A O 1
ATOM 810 N N . SER A 1 112 ? 21.480 0.284 -46.799 1.00 82.19 112 SER A N 1
ATOM 811 C CA . SER A 1 112 ? 21.333 -0.442 -45.525 1.00 82.19 112 SER A CA 1
ATOM 812 C C . SER A 1 112 ? 19.921 -0.377 -44.917 1.00 82.19 112 SER A C 1
ATOM 814 O O . SER A 1 112 ? 19.692 -0.868 -43.810 1.00 82.19 112 SER A O 1
ATOM 816 N N . GLU A 1 113 ? 18.948 0.162 -45.651 1.00 82.81 113 GLU A N 1
ATOM 817 C CA . GLU A 1 113 ? 17.585 0.453 -45.1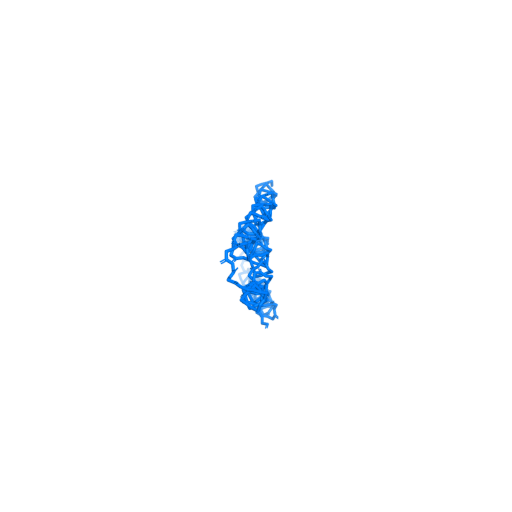91 1.00 82.81 113 GLU A CA 1
ATOM 818 C C . GLU A 1 113 ? 16.847 -0.817 -44.727 1.00 82.81 113 GLU A C 1
ATOM 820 O O . GLU A 1 113 ? 16.166 -0.807 -43.701 1.00 82.81 113 GLU A O 1
ATOM 825 N N . ASN A 1 114 ? 17.057 -1.946 -45.415 1.00 82.38 114 ASN A N 1
ATOM 826 C CA . ASN A 1 114 ? 16.478 -3.237 -45.024 1.00 82.38 114 ASN A CA 1
ATOM 827 C C . ASN A 1 114 ? 17.036 -3.757 -43.692 1.00 82.38 114 ASN A C 1
ATOM 829 O O . ASN A 1 114 ? 16.280 -4.265 -42.866 1.00 82.38 114 ASN A O 1
ATOM 833 N N . ALA A 1 115 ? 18.345 -3.627 -43.458 1.00 81.62 115 ALA A N 1
ATOM 834 C CA . ALA A 1 115 ? 18.965 -4.087 -42.216 1.00 81.62 115 ALA A CA 1
ATOM 835 C C . ALA A 1 115 ? 18.498 -3.240 -41.021 1.00 81.62 115 ALA A C 1
ATOM 837 O O . ALA A 1 115 ? 18.169 -3.782 -39.966 1.00 81.62 115 ALA A O 1
ATOM 838 N N . VAL A 1 116 ? 18.389 -1.922 -41.215 1.00 82.81 116 VAL A N 1
ATOM 839 C CA . VAL A 1 116 ? 17.817 -0.992 -40.232 1.00 82.81 116 VAL A CA 1
ATOM 840 C C . VAL A 1 116 ? 16.379 -1.367 -39.881 1.00 82.81 116 VAL A C 1
ATOM 842 O O . VAL A 1 116 ? 16.028 -1.432 -38.702 1.00 82.81 116 VAL A O 1
ATOM 845 N N . GLN A 1 117 ? 15.556 -1.651 -40.891 1.00 84.00 117 GLN A N 1
ATOM 846 C CA . GLN A 1 117 ? 14.156 -1.992 -40.675 1.00 84.00 117 GLN A CA 1
ATOM 847 C C . GLN A 1 117 ? 14.000 -3.313 -39.909 1.00 84.00 117 GLN A C 1
ATOM 849 O O . GLN A 1 117 ? 13.180 -3.386 -38.997 1.00 84.00 117 GLN A O 1
ATOM 854 N N . ILE A 1 118 ? 14.820 -4.327 -40.213 1.00 86.88 118 ILE A N 1
ATOM 855 C CA . ILE A 1 118 ? 14.833 -5.604 -39.478 1.00 86.88 118 ILE A CA 1
ATOM 856 C C . ILE A 1 118 ? 15.175 -5.382 -38.002 1.00 86.88 118 ILE A C 1
ATOM 858 O O . ILE A 1 118 ? 14.481 -5.900 -37.127 1.00 86.88 118 ILE A O 1
ATOM 862 N N . VAL A 1 119 ? 16.215 -4.593 -37.715 1.00 84.44 119 VAL A N 1
ATOM 863 C CA . VAL A 1 119 ? 16.632 -4.301 -36.335 1.00 84.44 119 VAL A CA 1
ATOM 864 C C . VAL A 1 119 ? 15.539 -3.545 -35.585 1.00 84.44 119 VAL A C 1
ATOM 866 O O . VAL A 1 119 ? 15.205 -3.916 -34.461 1.00 84.44 119 VAL A O 1
ATOM 869 N N . LYS A 1 120 ? 14.927 -2.537 -36.218 1.00 83.38 120 LYS A N 1
ATOM 870 C CA . LYS A 1 120 ? 13.809 -1.792 -35.632 1.00 83.38 120 LYS A CA 1
ATOM 871 C C . LYS A 1 120 ? 12.647 -2.721 -35.275 1.00 83.38 120 LYS A C 1
ATOM 873 O O . LYS A 1 120 ? 12.199 -2.726 -34.134 1.00 83.38 120 LYS A O 1
ATOM 878 N N . THR A 1 121 ? 12.220 -3.564 -36.214 1.00 87.06 121 THR A N 1
ATOM 879 C CA . THR A 1 121 ? 11.132 -4.523 -35.987 1.00 87.06 121 THR A CA 1
ATOM 880 C C . THR A 1 121 ? 11.462 -5.534 -34.886 1.00 87.06 121 THR A C 1
ATOM 882 O O . THR A 1 121 ? 10.592 -5.859 -34.081 1.00 87.06 121 THR A O 1
ATOM 885 N N . ALA A 1 122 ? 12.703 -6.019 -34.801 1.00 86.25 122 ALA A N 1
ATOM 886 C CA . ALA A 1 122 ? 13.114 -6.926 -33.730 1.00 86.25 122 ALA A CA 1
ATOM 887 C C . ALA A 1 122 ? 12.995 -6.272 -32.340 1.00 86.25 122 ALA A C 1
ATOM 889 O O . ALA A 1 122 ? 12.534 -6.911 -31.395 1.00 86.25 122 ALA A O 1
ATOM 890 N N . ILE A 1 123 ? 13.366 -4.996 -32.230 1.00 83.62 123 ILE A N 1
ATOM 891 C CA . ILE A 1 123 ? 13.285 -4.227 -30.983 1.00 83.62 123 ILE A CA 1
ATOM 892 C C . ILE A 1 123 ? 11.829 -3.933 -30.612 1.00 83.62 123 ILE A C 1
ATOM 894 O O . ILE A 1 123 ? 11.439 -4.154 -29.466 1.00 83.62 123 ILE A O 1
ATOM 898 N N . ASP A 1 124 ? 11.007 -3.515 -31.577 1.00 83.75 124 ASP A N 1
ATOM 899 C CA . ASP A 1 124 ? 9.575 -3.282 -31.361 1.00 83.75 124 ASP A CA 1
ATOM 900 C C . ASP A 1 124 ? 8.876 -4.556 -30.852 1.00 83.75 124 ASP A C 1
ATOM 902 O O . ASP A 1 124 ? 8.120 -4.514 -29.879 1.00 83.75 124 ASP A O 1
ATOM 906 N N . ASN A 1 125 ? 9.197 -5.713 -31.443 1.00 88.25 125 ASN A N 1
ATOM 907 C CA . ASN A 1 125 ? 8.676 -7.009 -31.005 1.00 88.25 125 ASN A CA 1
ATOM 908 C C . ASN A 1 125 ? 9.142 -7.384 -29.590 1.00 88.25 125 ASN A C 1
ATOM 910 O O . ASN A 1 125 ? 8.359 -7.929 -28.811 1.00 88.25 125 ASN A O 1
ATOM 914 N N . ALA A 1 126 ? 10.395 -7.085 -29.233 1.00 85.69 126 ALA A N 1
ATOM 915 C CA . ALA A 1 126 ? 10.908 -7.330 -27.888 1.00 85.69 126 ALA A CA 1
ATOM 916 C C . ALA A 1 126 ? 10.167 -6.487 -26.834 1.00 85.69 126 ALA A C 1
ATOM 918 O O . ALA A 1 126 ? 9.783 -7.015 -25.788 1.00 85.69 126 ALA A O 1
ATOM 919 N N . PHE A 1 127 ? 9.894 -5.209 -27.124 1.00 83.25 127 PHE A N 1
ATOM 920 C CA . PHE A 1 127 ? 9.092 -4.355 -26.242 1.00 83.25 127 PHE A CA 1
ATOM 921 C C . PHE A 1 127 ? 7.649 -4.840 -26.118 1.00 83.25 127 PHE A C 1
ATOM 923 O O . PHE A 1 127 ? 7.134 -4.910 -25.004 1.00 83.25 127 PHE A O 1
ATOM 930 N N . ALA A 1 128 ? 7.015 -5.223 -27.228 1.00 86.69 128 ALA A N 1
ATOM 931 C CA . ALA A 1 128 ? 5.663 -5.776 -27.202 1.00 86.69 128 ALA A CA 1
ATOM 932 C C . ALA A 1 128 ? 5.587 -7.054 -26.344 1.00 86.69 128 ALA A C 1
ATOM 934 O O . ALA A 1 128 ? 4.672 -7.206 -25.534 1.00 86.69 128 ALA A O 1
ATOM 935 N N . GLY A 1 129 ? 6.582 -7.941 -26.458 1.00 88.56 129 GLY A N 1
ATOM 936 C CA . GLY A 1 129 ? 6.694 -9.131 -25.612 1.00 88.56 129 GLY A CA 1
ATOM 937 C C . GLY A 1 129 ? 6.865 -8.790 -24.127 1.00 88.56 129 GLY A C 1
ATOM 938 O O . GLY A 1 129 ? 6.177 -9.362 -23.280 1.00 88.56 129 GLY A O 1
ATOM 939 N N . TYR A 1 130 ? 7.725 -7.821 -23.799 1.00 84.12 130 TYR A N 1
ATOM 940 C CA . TYR A 1 130 ? 7.913 -7.355 -22.421 1.00 84.12 130 TYR A CA 1
ATOM 941 C C . TYR A 1 130 ? 6.630 -6.757 -21.826 1.00 84.12 130 TYR A C 1
ATOM 943 O O . TYR A 1 130 ? 6.254 -7.089 -20.698 1.00 84.12 130 TYR A O 1
ATOM 951 N N . GLU A 1 131 ? 5.928 -5.906 -22.579 1.00 85.00 131 GLU A N 1
ATOM 952 C CA . GLU A 1 131 ? 4.647 -5.320 -22.167 1.00 85.00 131 GLU A CA 1
ATOM 953 C C . GLU A 1 131 ? 3.598 -6.408 -21.908 1.00 85.00 131 GLU A C 1
ATOM 955 O O . GLU A 1 131 ? 2.885 -6.355 -20.903 1.00 85.00 131 GLU A O 1
ATOM 960 N N . GLN A 1 132 ? 3.537 -7.432 -22.763 1.00 90.25 132 GLN A N 1
ATOM 961 C CA . GLN A 1 132 ? 2.607 -8.549 -22.609 1.00 90.25 132 GLN A CA 1
ATOM 962 C C . GLN A 1 132 ? 2.882 -9.358 -21.334 1.00 90.25 132 GLN A C 1
ATOM 964 O O . GLN A 1 132 ? 1.951 -9.633 -20.574 1.00 90.25 132 GLN A O 1
ATOM 969 N N . VAL A 1 133 ? 4.147 -9.692 -21.061 1.00 89.81 133 VAL A N 1
ATOM 970 C CA . VAL A 1 133 ? 4.550 -10.411 -19.839 1.00 89.81 133 VAL A CA 1
ATOM 971 C C . VAL A 1 133 ? 4.282 -9.568 -18.594 1.00 89.81 133 VAL A C 1
ATOM 973 O O . VAL A 1 133 ? 3.730 -10.065 -17.611 1.00 89.81 133 VAL A O 1
ATOM 976 N N . THR A 1 134 ? 4.610 -8.277 -18.641 1.00 84.81 134 THR A N 1
ATOM 977 C CA . THR A 1 134 ? 4.364 -7.341 -17.537 1.00 84.81 134 THR A CA 1
ATOM 978 C C . THR A 1 134 ? 2.872 -7.230 -17.237 1.00 84.81 134 THR A C 1
ATOM 980 O O . THR A 1 134 ? 2.458 -7.321 -16.081 1.00 84.81 134 THR A O 1
ATOM 983 N N . LYS A 1 135 ? 2.037 -7.096 -18.273 1.00 86.31 135 LYS A N 1
ATOM 984 C CA . LYS A 1 135 ? 0.579 -7.036 -18.133 1.00 86.31 135 LYS A CA 1
ATOM 985 C C . LYS A 1 135 ? 0.010 -8.331 -17.553 1.00 86.31 135 LYS A C 1
ATOM 987 O O . LYS A 1 135 ? -0.784 -8.263 -16.618 1.00 86.31 135 LYS A O 1
ATOM 992 N N . ALA A 1 136 ? 0.439 -9.486 -18.059 1.00 90.88 136 ALA A N 1
ATOM 993 C CA . ALA A 1 136 ? 0.016 -10.786 -17.541 1.00 90.88 136 ALA A CA 1
ATOM 994 C C . ALA A 1 136 ? 0.403 -10.957 -16.063 1.00 90.88 136 ALA A C 1
ATOM 996 O O . ALA A 1 136 ? -0.407 -11.404 -15.256 1.00 90.88 136 ALA A O 1
ATOM 997 N N . THR A 1 137 ? 1.610 -10.523 -15.692 1.00 86.88 137 THR A N 1
ATOM 998 C CA . THR A 1 137 ? 2.090 -10.559 -14.304 1.00 86.88 137 THR A CA 1
ATOM 999 C C . THR A 1 137 ? 1.229 -9.678 -13.401 1.00 86.88 137 THR A C 1
ATOM 1001 O O . THR A 1 137 ? 0.792 -10.128 -12.348 1.00 86.88 137 THR A O 1
ATOM 1004 N N . LYS A 1 138 ? 0.914 -8.444 -13.816 1.00 83.25 138 LYS A N 1
ATOM 1005 C CA . LYS A 1 138 ? 0.023 -7.559 -13.045 1.00 83.25 138 LYS A CA 1
ATOM 1006 C C . LYS A 1 138 ? -1.359 -8.169 -12.841 1.00 83.25 138 LYS A C 1
ATOM 1008 O O . LYS A 1 138 ? -1.855 -8.154 -11.721 1.00 83.25 138 LYS A O 1
ATOM 1013 N N . GLN A 1 139 ? -1.946 -8.730 -13.897 1.00 85.62 139 GLN A N 1
ATOM 1014 C CA . GLN A 1 139 ? -3.249 -9.392 -13.817 1.00 85.62 139 GLN A CA 1
ATOM 1015 C C . GLN A 1 139 ? -3.222 -10.581 -12.851 1.00 85.62 139 GLN A C 1
ATOM 1017 O O . GLN A 1 139 ? -4.124 -10.706 -12.033 1.00 85.62 139 GLN A O 1
ATOM 1022 N N . ALA A 1 140 ? -2.172 -11.405 -12.892 1.00 87.50 140 ALA A N 1
ATOM 1023 C CA . ALA A 1 140 ? -2.027 -12.552 -11.998 1.00 87.50 140 ALA A CA 1
ATOM 1024 C C . ALA A 1 140 ? -1.870 -12.160 -10.522 1.00 87.50 140 ALA A C 1
ATOM 1026 O O . ALA A 1 140 ? -2.212 -12.940 -9.646 1.00 87.50 140 ALA A O 1
ATOM 1027 N N . VAL A 1 141 ? -1.335 -10.971 -10.243 1.00 79.69 141 VAL A N 1
ATOM 1028 C CA . VAL A 1 141 ? -1.108 -10.493 -8.874 1.00 79.69 141 VAL A CA 1
ATOM 1029 C C . VAL A 1 141 ? -2.299 -9.688 -8.322 1.00 79.69 141 VAL A C 1
ATOM 1031 O O . VAL A 1 141 ? -2.371 -9.437 -7.120 1.00 79.69 141 VAL A O 1
ATOM 1034 N N . GLN A 1 142 ? -3.216 -9.257 -9.191 1.00 71.00 142 GLN A N 1
ATOM 1035 C CA . GLN A 1 142 ? -4.477 -8.600 -8.825 1.00 71.00 142 GLN A CA 1
ATOM 1036 C C . GLN A 1 142 ? -5.659 -9.581 -8.702 1.00 71.00 142 GLN A C 1
ATOM 1038 O O . GLN A 1 142 ? -6.701 -9.181 -8.185 1.00 71.00 142 GLN A O 1
ATOM 1043 N N . ALA A 1 143 ? -5.514 -10.810 -9.210 1.00 53.75 143 ALA A N 1
ATOM 1044 C CA . ALA A 1 143 ? -6.488 -11.902 -9.117 1.00 53.75 143 ALA A CA 1
ATOM 1045 C C . ALA A 1 143 ? -6.345 -12.680 -7.802 1.00 53.75 143 ALA A C 1
ATOM 1047 O O . ALA A 1 143 ? -7.389 -13.163 -7.309 1.00 53.75 143 ALA A O 1
#

Organism: Ricinus communis (NCBI:txid3988)

Radius of gyration: 28.94 Å; chains: 1; bounding box: 58×26×86 Å

InterPro domains:
  IPR010127 Phasin, subfamily 1 [TIGR01841] (12-94)
  IPR018968 Phasin [PF09361] (1-89)

Sequence (143 aa):
LETFNTLTSKTVQGVEQVIALNMSTAKSQLEGGLAAGKEMSQAADAKAAIQAAADKIQPGVASAAAYNQQLGDIIAEIREEFTRAADAHVAEAKNNLSALIHDVTKNVRPGSENAVQIVKTAIDNAFAGYEQVTKATKQAVQA

Secondary structure (DSSP, 8-state):
-HHHHHHHHHHHHHHHHHHHHHHHHHHHHHHHHHHHHHHHHT-SSHHHHHHHHHHHHHHHHHHHHHHHHHHHHHHHHHHHHHHHHHHHHHHHHHHHHHHHHHHHHTTPPTT-HHHHHHHHHHHHHHHHHHHHHHHHHHHHHH-

pLDDT: mean 86.04, std 8.02, range [53.75, 97.62]

Foldseek 3Di:
DVLVVVLVVLVVVLVVQLVVLVVVLVVVVVVLVVVLVVQLVPQPDPVSNVVSVVVSVVVVVVSVVVSVVSNVVSVVVSVVSVVVSVVVVLVVVLVVVVVVLVVVVVVDDPPCVVVSVVVVVVSVVVSVVVVVVVVVVVVVVVD